Protein AF-A0A9P6XQ48-F1 (afdb_monomer_lite)

InterPro domains:
  IPR019220 Domain of unknown function DUF2135 [PF09906] (19-66)

pLDDT: mean 73.72, std 14.24, range [41.06, 90.5]

Foldseek 3Di:
DDDDDPPPDDDDDDDDPDDDFDKDWDKDFCQDDPDDDPDPWDKDWDWDWDPPPDPPIDIDIFIDTDDDNDRIDGGDMDGDD

Structure (mmCIF, N/CA/C/O backbone):
data_AF-A0A9P6XQ48-F1
#
_entry.id   AF-A0A9P6XQ48-F1
#
loop_
_atom_site.group_PDB
_atom_site.id
_atom_site.type_symbol
_atom_site.label_atom_id
_atom_site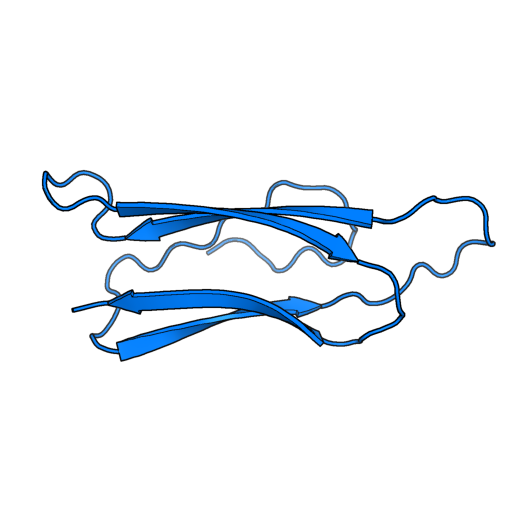.label_alt_id
_atom_site.label_comp_id
_atom_site.label_asym_id
_atom_site.label_entity_id
_atom_site.label_seq_id
_atom_site.pdbx_PDB_ins_code
_atom_site.Cartn_x
_atom_site.Cartn_y
_atom_site.Cartn_z
_atom_site.occupancy
_atom_site.B_iso_or_equiv
_atom_site.auth_seq_id
_atom_site.auth_comp_id
_atom_site.auth_asym_id
_atom_site.auth_atom_id
_atom_site.pdbx_PDB_model_num
ATOM 1 N N . MET A 1 1 ? -10.114 13.817 -2.393 1.00 53.03 1 MET A N 1
ATOM 2 C CA . MET A 1 1 ? -9.631 12.686 -3.212 1.00 53.03 1 MET A CA 1
ATOM 3 C C . MET A 1 1 ? -8.572 13.248 -4.143 1.00 53.03 1 MET A C 1
ATOM 5 O O . MET A 1 1 ? -8.841 14.292 -4.726 1.00 53.03 1 MET A O 1
ATOM 9 N N . SER A 1 2 ? -7.373 12.655 -4.187 1.00 49.59 2 SER A N 1
ATOM 10 C CA . SER A 1 2 ? -6.337 13.058 -5.151 1.00 49.59 2 SER A CA 1
ATOM 11 C C . SER A 1 2 ? -6.834 12.788 -6.571 1.00 49.59 2 SER A C 1
ATOM 13 O O . SER A 1 2 ? -7.564 11.820 -6.779 1.00 49.59 2 SER A O 1
ATOM 15 N N . GLN A 1 3 ? -6.476 13.652 -7.519 1.00 55.22 3 GLN A N 1
ATOM 16 C CA . GLN A 1 3 ? -6.695 13.386 -8.942 1.00 55.22 3 GLN A CA 1
ATOM 17 C C . GLN A 1 3 ? -5.749 12.260 -9.386 1.00 55.22 3 GLN A C 1
ATOM 19 O O . GLN A 1 3 ? -4.673 12.112 -8.807 1.00 55.22 3 GLN A O 1
ATOM 24 N N . ASP A 1 4 ? -6.182 11.457 -10.356 1.00 54.06 4 ASP A N 1
ATOM 25 C CA . ASP A 1 4 ? -5.373 10.422 -11.010 1.00 54.06 4 ASP A CA 1
ATOM 26 C C . ASP A 1 4 ? -4.287 11.120 -11.848 1.00 54.06 4 ASP A C 1
ATOM 28 O O . ASP A 1 4 ? -4.602 11.838 -12.805 1.00 54.06 4 ASP A O 1
ATOM 32 N N . PHE A 1 5 ? -3.019 11.026 -11.432 1.00 52.19 5 PHE A N 1
ATOM 33 C CA . PHE A 1 5 ? -1.911 11.723 -12.080 1.00 52.19 5 PHE A CA 1
ATOM 34 C C . PHE A 1 5 ? -1.185 10.772 -13.031 1.00 52.19 5 PHE A C 1
ATOM 36 O O . PHE A 1 5 ? -0.125 10.217 -12.745 1.00 52.19 5 PHE A O 1
ATOM 43 N N . THR A 1 6 ? -1.661 10.721 -14.273 1.00 55.09 6 THR A N 1
ATOM 44 C CA . THR A 1 6 ? -1.041 9.953 -15.370 1.00 55.09 6 THR A CA 1
ATOM 45 C C . THR A 1 6 ? 0.350 10.464 -15.803 1.00 55.09 6 THR A C 1
ATOM 47 O O . THR A 1 6 ? 0.933 9.954 -16.759 1.00 55.09 6 THR A O 1
ATOM 50 N N . GLY A 1 7 ? 0.883 11.507 -15.151 1.00 51.97 7 GLY A N 1
ATOM 51 C CA . GLY A 1 7 ? 2.142 12.184 -15.490 1.00 51.97 7 GLY A CA 1
ATOM 52 C C . GLY A 1 7 ? 3.415 11.501 -14.974 1.00 51.97 7 GLY A C 1
ATOM 53 O O . GLY A 1 7 ? 4.516 11.919 -15.332 1.00 51.97 7 GLY A O 1
ATOM 54 N N . GLY A 1 8 ? 3.289 10.451 -14.157 1.00 51.25 8 GLY A N 1
ATOM 55 C CA . GLY A 1 8 ? 4.412 9.588 -13.768 1.00 51.25 8 GLY A CA 1
ATOM 56 C C . GLY A 1 8 ? 5.356 10.148 -12.697 1.00 51.25 8 GLY A C 1
ATOM 57 O O . GLY A 1 8 ? 6.412 9.562 -12.471 1.00 51.25 8 GLY A O 1
ATOM 58 N N . TYR A 1 9 ? 4.995 11.245 -12.027 1.00 54.00 9 TYR A N 1
ATOM 59 C CA . TYR A 1 9 ? 5.766 11.808 -10.916 1.00 54.00 9 TYR A CA 1
ATOM 60 C C . TYR A 1 9 ? 4.838 12.301 -9.802 1.00 54.00 9 TYR A C 1
ATOM 62 O O . TYR A 1 9 ? 4.323 13.414 -9.858 1.00 54.00 9 TYR A O 1
ATOM 70 N N . GLY A 1 10 ? 4.658 11.482 -8.767 1.00 56.06 10 GLY A N 1
ATOM 71 C CA . GLY A 1 10 ? 4.058 11.908 -7.505 1.00 56.06 10 GLY A CA 1
ATOM 72 C C . GLY A 1 10 ? 3.753 10.729 -6.578 1.00 56.06 10 GLY A C 1
ATOM 73 O O . GLY A 1 10 ? 3.348 9.675 -7.063 1.00 56.06 10 GLY A O 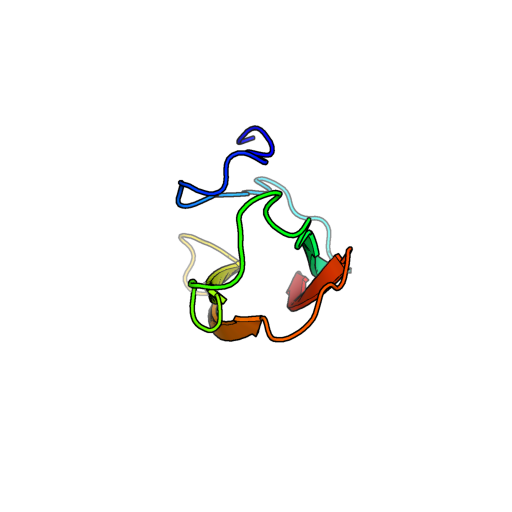1
ATOM 74 N N . PRO A 1 11 ? 3.940 10.860 -5.252 1.00 57.47 11 PRO A N 1
ATOM 75 C CA . PRO A 1 11 ? 3.289 9.960 -4.313 1.00 57.47 11 PRO A CA 1
ATOM 76 C C . PRO A 1 11 ? 1.777 10.205 -4.387 1.00 57.47 11 PRO A C 1
ATOM 78 O O . PRO A 1 11 ? 1.285 11.244 -3.949 1.00 57.47 11 PRO A O 1
ATOM 81 N N . GLU A 1 12 ? 1.039 9.264 -4.968 1.00 69.19 12 GLU A N 1
ATOM 82 C CA . GLU A 1 12 ? -0.419 9.319 -4.994 1.00 69.19 12 GLU A CA 1
ATOM 83 C C . GLU A 1 12 ? -0.983 8.793 -3.675 1.00 69.19 12 GLU A C 1
ATOM 85 O O . GLU A 1 12 ? -0.622 7.710 -3.208 1.00 69.19 12 GLU A O 1
ATOM 90 N N . GLN A 1 13 ? -1.879 9.566 -3.061 1.00 71.12 13 GLN A N 1
ATOM 91 C CA . GLN A 1 13 ? -2.565 9.152 -1.845 1.00 71.12 13 GLN A CA 1
ATOM 92 C C . GLN A 1 13 ? -4.071 9.097 -2.074 1.00 71.12 13 GLN A C 1
ATOM 94 O O . GLN A 1 13 ? -4.731 10.103 -2.351 1.00 71.12 13 GLN A O 1
ATOM 99 N N . PHE A 1 14 ? -4.622 7.906 -1.868 1.00 78.94 14 PHE A N 1
ATOM 100 C CA . PHE A 1 14 ? -6.054 7.659 -1.874 1.00 78.94 14 PHE A CA 1
ATOM 101 C C . PHE A 1 14 ? -6.510 7.339 -0.454 1.00 78.94 14 PHE A C 1
ATOM 103 O O . PHE A 1 14 ? -5.873 6.570 0.264 1.00 78.94 14 PHE A O 1
ATOM 110 N N . SER A 1 15 ? -7.616 7.948 -0.034 1.00 80.75 15 SER A N 1
ATOM 111 C CA . SER A 1 15 ? -8.215 7.694 1.271 1.00 80.75 15 SER A CA 1
ATOM 112 C C . SER A 1 15 ? -9.729 7.582 1.149 1.00 80.75 15 SER A C 1
ATOM 114 O O . SER A 1 15 ? -10.392 8.382 0.484 1.00 80.75 15 SER A O 1
ATOM 116 N N . LEU A 1 16 ? -10.278 6.566 1.810 1.00 82.69 16 LEU A N 1
ATOM 117 C CA . LEU A 1 16 ? -11.711 6.374 1.977 1.00 82.69 16 LEU A CA 1
ATOM 118 C C . LEU A 1 16 ? -12.039 6.636 3.442 1.00 82.69 16 LEU A C 1
ATOM 120 O O . LEU A 1 16 ? -11.723 5.822 4.303 1.00 82.69 16 LEU A O 1
ATOM 124 N N . ARG A 1 17 ? -12.663 7.785 3.730 1.00 78.94 17 ARG A N 1
ATOM 125 C CA . ARG A 1 17 ? -13.018 8.163 5.110 1.00 78.94 17 ARG A CA 1
ATOM 126 C C . ARG A 1 17 ? -13.999 7.170 5.740 1.00 78.94 17 ARG A C 1
ATOM 128 O O . ARG A 1 17 ? -13.842 6.821 6.900 1.00 78.94 17 ARG A O 1
ATOM 135 N N . ASN A 1 18 ? -14.962 6.705 4.945 1.00 79.69 18 ASN A N 1
ATOM 136 C CA . ASN A 1 18 ? -15.939 5.688 5.320 1.00 79.69 18 ASN A CA 1
ATOM 137 C C . ASN A 1 18 ? -15.834 4.525 4.323 1.00 79.69 18 ASN A C 1
ATOM 139 O O . ASN A 1 18 ? -16.581 4.472 3.344 1.00 79.69 18 ASN A O 1
ATOM 143 N N . ALA A 1 19 ? -14.863 3.633 4.526 1.00 81.94 19 ALA A N 1
ATOM 144 C CA . ALA A 1 19 ? -14.769 2.403 3.745 1.00 81.94 19 ALA A CA 1
ATOM 145 C C . ALA A 1 19 ? -15.897 1.442 4.160 1.00 81.94 19 ALA A C 1
ATOM 147 O O . ALA A 1 19 ? -16.158 1.264 5.348 1.00 81.94 19 ALA A O 1
ATOM 148 N N . LYS A 1 20 ? -16.593 0.855 3.183 1.00 86.38 20 LYS A N 1
ATOM 149 C CA . LYS A 1 20 ? -17.615 -0.167 3.439 1.00 86.38 20 LYS A CA 1
ATOM 150 C C . LYS A 1 20 ? -16.916 -1.499 3.742 1.00 86.38 20 LYS A C 1
ATOM 152 O O . LYS A 1 20 ? -15.863 -1.745 3.162 1.00 86.38 20 LYS A O 1
ATOM 157 N N . PRO A 1 21 ? -17.486 -2.379 4.577 1.00 86.88 21 PRO A N 1
ATOM 158 C CA . PRO A 1 21 ? -16.931 -3.714 4.761 1.00 86.88 21 PRO A CA 1
ATOM 159 C C . PRO A 1 21 ? -16.862 -4.464 3.426 1.00 86.88 21 PRO A C 1
ATOM 161 O O . PRO A 1 21 ? -17.813 -4.437 2.640 1.00 86.88 21 PRO A O 1
ATOM 164 N N . GLY A 1 22 ? -15.731 -5.106 3.146 1.00 88.56 22 GLY A N 1
ATOM 165 C CA . GLY A 1 22 ? -15.507 -5.808 1.887 1.00 88.56 22 GLY A CA 1
ATOM 166 C C . GLY A 1 22 ? -14.041 -5.945 1.494 1.00 88.56 22 GLY A C 1
ATOM 167 O O . GLY A 1 22 ? -13.132 -5.428 2.146 1.00 88.56 22 GLY A O 1
ATOM 168 N N . ARG A 1 23 ? -13.818 -6.666 0.392 1.00 88.00 23 ARG A N 1
ATOM 169 C CA . ARG A 1 23 ? -12.496 -6.831 -0.220 1.00 88.00 23 ARG A CA 1
ATOM 170 C C . ARG A 1 23 ? -12.234 -5.692 -1.194 1.00 88.00 23 ARG A C 1
ATOM 172 O O . ARG A 1 23 ? -13.013 -5.480 -2.121 1.00 88.00 23 ARG A O 1
ATOM 179 N N . TYR A 1 24 ? -11.120 -5.008 -0.994 1.00 87.44 24 TYR A N 1
ATOM 180 C CA . TYR A 1 24 ? -10.647 -3.925 -1.838 1.00 87.44 24 TYR A CA 1
ATOM 181 C C . TYR A 1 24 ? -9.459 -4.399 -2.657 1.00 87.44 24 TYR A C 1
ATOM 183 O O . TYR A 1 24 ? -8.504 -4.955 -2.112 1.00 87.44 24 TYR A O 1
ATOM 191 N N . LYS A 1 25 ? -9.529 -4.154 -3.966 1.00 88.25 25 LYS A N 1
ATOM 192 C CA . LYS A 1 25 ? -8.427 -4.360 -4.901 1.00 88.25 25 LYS A CA 1
ATOM 193 C C . LYS A 1 25 ? -7.792 -3.021 -5.221 1.00 88.25 25 LYS A C 1
ATOM 195 O O . LYS A 1 25 ? -8.498 -2.030 -5.404 1.00 88.25 25 LYS A O 1
ATOM 200 N N . VAL A 1 26 ? -6.470 -3.010 -5.274 1.00 84.56 26 VAL A N 1
ATOM 201 C CA . VAL A 1 26 ? -5.679 -1.852 -5.671 1.00 84.56 26 VAL A CA 1
ATOM 202 C C . VAL A 1 26 ? -4.962 -2.220 -6.950 1.00 84.56 26 VAL A C 1
ATOM 204 O O . VAL A 1 26 ? -4.184 -3.174 -6.989 1.00 84.56 26 VAL A O 1
ATOM 207 N N . GLU A 1 27 ? -5.259 -1.468 -7.997 1.00 83.94 27 GLU A N 1
ATOM 208 C CA . GLU A 1 27 ? -4.733 -1.674 -9.336 1.00 83.94 27 GLU A CA 1
ATOM 209 C C . GLU A 1 27 ? -3.954 -0.430 -9.753 1.00 83.94 27 GLU A C 1
ATOM 211 O O . GLU A 1 27 ? -4.366 0.694 -9.472 1.00 83.94 27 GLU A O 1
ATOM 216 N N . ALA A 1 28 ? -2.804 -0.635 -10.387 1.00 77.44 28 ALA A N 1
ATOM 217 C CA . ALA A 1 28 ? -1.997 0.433 -10.954 1.00 77.44 28 ALA A CA 1
ATOM 218 C C . ALA A 1 28 ? -2.032 0.325 -12.474 1.00 77.44 28 ALA A C 1
ATOM 220 O O . ALA A 1 28 ? -1.800 -0.754 -13.027 1.00 77.44 28 ALA A O 1
ATOM 221 N N . HIS A 1 29 ? -2.298 1.441 -13.147 1.00 73.62 29 HIS A N 1
ATOM 222 C CA . HIS A 1 29 ? -2.276 1.484 -14.600 1.00 73.62 29 HIS A CA 1
ATOM 223 C C . HIS A 1 29 ? -0.880 1.846 -15.106 1.00 73.62 29 HIS A C 1
ATOM 225 O O . HIS A 1 29 ? -0.391 2.953 -14.878 1.00 73.62 29 HIS A O 1
ATOM 231 N N . TYR A 1 30 ? -0.218 0.914 -15.795 1.00 69.94 30 TYR A N 1
ATOM 232 C CA . TYR A 1 30 ? 1.123 1.127 -16.342 1.00 69.94 30 TYR A CA 1
ATOM 233 C C . TYR A 1 30 ? 1.056 1.428 -17.845 1.00 69.94 30 TYR A C 1
ATOM 235 O O . TYR A 1 30 ? 1.437 0.635 -18.708 1.00 69.94 30 TYR A O 1
ATOM 243 N N . CYS A 1 31 ? 0.570 2.628 -18.166 1.00 62.84 31 CYS A N 1
ATOM 244 C CA . CYS A 1 31 ? 0.495 3.152 -19.530 1.00 62.84 31 CYS A CA 1
ATOM 245 C C . CYS A 1 31 ? 1.898 3.550 -20.020 1.00 62.84 31 CYS A C 1
ATOM 247 O O . CYS A 1 31 ? 2.334 4.687 -19.850 1.00 62.84 31 CYS A O 1
ATOM 249 N N . GLY A 1 32 ? 2.636 2.584 -20.576 1.00 56.78 32 GLY A N 1
ATOM 250 C CA . GLY A 1 32 ? 4.040 2.714 -20.977 1.00 56.78 32 GLY A CA 1
ATOM 251 C C . GLY A 1 32 ? 4.424 4.050 -21.638 1.00 56.78 32 GLY A C 1
ATOM 252 O O . GLY A 1 32 ? 3.735 4.584 -22.507 1.00 56.78 32 GLY A O 1
ATOM 253 N N . ARG A 1 33 ? 5.587 4.578 -21.245 1.00 53.53 33 ARG A N 1
ATOM 254 C CA . ARG A 1 33 ? 6.149 5.854 -21.712 1.00 53.53 33 ARG A CA 1
ATOM 255 C C . ARG A 1 33 ? 6.342 5.841 -23.240 1.00 53.53 33 ARG A C 1
ATOM 257 O O . ARG A 1 33 ? 6.951 4.920 -23.780 1.00 53.53 33 ARG A O 1
ATOM 264 N N . ARG A 1 34 ? 5.923 6.903 -23.944 1.00 53.38 34 ARG A N 1
ATOM 265 C CA . ARG A 1 34 ? 6.257 7.170 -25.367 1.00 53.38 34 ARG A CA 1
ATOM 266 C C . ARG A 1 34 ? 7.745 7.533 -25.591 1.00 53.38 34 ARG A C 1
ATOM 268 O O . ARG A 1 34 ? 8.069 8.208 -26.560 1.00 53.38 34 ARG A O 1
ATOM 275 N N . GLN A 1 35 ? 8.655 7.146 -24.692 1.00 50.88 35 GLN A N 1
ATOM 276 C CA . GLN A 1 35 ? 10.077 7.505 -24.750 1.00 50.88 35 GLN A CA 1
ATOM 277 C C . GLN A 1 35 ? 10.962 6.258 -24.856 1.00 50.88 35 GLN A C 1
ATOM 279 O O . GLN A 1 35 ? 10.703 5.226 -24.242 1.00 50.88 35 GLN A O 1
ATOM 284 N N . GLN A 1 36 ? 11.990 6.382 -25.689 1.00 41.06 36 GLN A N 1
ATOM 285 C CA . GLN A 1 36 ? 12.853 5.327 -26.210 1.00 41.06 36 GLN A CA 1
ATOM 286 C C . GLN A 1 36 ? 13.703 4.642 -25.117 1.00 41.06 36 GLN A C 1
ATOM 288 O O . GLN A 1 36 ? 14.607 5.249 -24.558 1.00 41.06 36 GLN A O 1
ATOM 293 N N . LEU A 1 37 ? 13.389 3.372 -24.830 1.00 50.78 37 LEU A N 1
ATOM 294 C CA . LEU A 1 37 ? 14.273 2.232 -24.491 1.00 50.78 37 LEU A CA 1
ATOM 295 C C . LEU A 1 37 ? 15.463 2.373 -23.504 1.00 50.78 37 LEU A C 1
ATOM 297 O O . LEU A 1 37 ? 16.290 1.467 -23.458 1.00 50.78 37 LEU A O 1
ATOM 301 N N . VAL A 1 38 ? 15.551 3.405 -22.656 1.00 49.44 38 VAL A N 1
ATOM 302 C CA . VAL A 1 38 ? 16.628 3.513 -21.636 1.00 49.44 38 VAL A CA 1
ATOM 303 C C . VAL A 1 38 ? 16.098 3.902 -20.250 1.00 49.44 38 VAL A C 1
ATOM 305 O O . VAL A 1 38 ? 16.610 4.793 -19.582 1.00 49.44 38 VAL A O 1
ATOM 308 N N . THR A 1 39 ? 15.052 3.234 -19.773 1.00 53.97 39 THR A N 1
ATOM 309 C CA . THR A 1 39 ? 14.676 3.295 -18.352 1.00 53.97 39 THR A CA 1
ATOM 310 C C . THR A 1 39 ? 14.545 1.876 -17.833 1.00 53.97 39 THR A C 1
ATOM 312 O O . THR A 1 39 ? 13.733 1.114 -18.349 1.00 53.97 39 THR A O 1
ATOM 315 N N . GLY A 1 40 ? 15.372 1.507 -16.850 1.00 58.94 40 GLY A N 1
ATOM 316 C CA . GLY A 1 40 ? 15.281 0.222 -16.153 1.00 58.94 40 GLY A CA 1
ATOM 317 C C . GLY A 1 40 ? 13.899 -0.018 -15.527 1.00 58.94 40 GLY A C 1
ATOM 318 O O . GLY A 1 40 ? 13.027 0.849 -15.563 1.00 58.94 40 GLY A O 1
ATOM 319 N N . ALA A 1 41 ? 13.699 -1.206 -14.945 1.00 64.25 41 ALA A N 1
ATOM 320 C CA . ALA A 1 41 ? 12.410 -1.618 -14.383 1.00 64.25 41 ALA A CA 1
ATOM 321 C C . ALA A 1 41 ? 11.813 -0.551 -13.443 1.00 64.25 41 ALA A C 1
ATOM 323 O O . ALA A 1 41 ? 12.462 -0.120 -12.485 1.00 64.25 41 ALA A O 1
ATOM 324 N N . THR A 1 42 ? 10.566 -0.143 -13.695 1.00 72.19 42 THR A N 1
ATOM 325 C CA . THR A 1 42 ? 9.845 0.787 -12.819 1.00 72.19 42 THR A CA 1
ATOM 326 C C . THR A 1 42 ? 9.536 0.077 -11.503 1.00 72.19 42 THR A C 1
ATOM 328 O O . THR A 1 42 ? 8.946 -1.001 -11.505 1.00 72.19 42 THR A O 1
ATOM 331 N N . THR A 1 43 ? 9.956 0.645 -10.373 1.00 78.19 43 THR A N 1
ATOM 332 C CA . THR A 1 43 ? 9.647 0.088 -9.047 1.00 78.19 43 THR A CA 1
ATOM 333 C C . THR A 1 43 ? 8.472 0.847 -8.450 1.00 78.19 43 THR A C 1
ATOM 335 O O . THR A 1 43 ? 8.538 2.064 -8.306 1.00 78.19 43 THR A O 1
ATOM 338 N N . LEU A 1 44 ? 7.409 0.125 -8.110 1.00 78.56 44 LEU A N 1
ATOM 339 C CA . LEU A 1 44 ? 6.239 0.636 -7.411 1.00 78.56 44 LEU A CA 1
ATOM 340 C C . LEU A 1 44 ? 6.355 0.281 -5.929 1.00 78.56 44 LEU A C 1
ATOM 342 O O . LEU A 1 44 ? 6.639 -0.867 -5.579 1.00 78.56 44 LEU A O 1
ATOM 346 N N . MET A 1 45 ? 6.148 1.280 -5.075 1.00 83.88 45 MET A N 1
ATOM 347 C CA . MET A 1 45 ? 6.095 1.142 -3.622 1.00 83.88 45 MET A CA 1
ATOM 348 C C . MET A 1 45 ? 4.739 1.653 -3.146 1.00 83.88 45 MET A C 1
ATOM 350 O O . MET A 1 45 ? 4.375 2.795 -3.417 1.00 83.88 45 MET A O 1
ATOM 354 N N . LEU A 1 46 ? 3.997 0.807 -2.443 1.00 84.00 46 LEU A N 1
ATOM 355 C CA . LEU A 1 46 ? 2.643 1.072 -1.974 1.00 84.00 46 LEU A CA 1
ATOM 356 C C . LEU A 1 46 ? 2.570 0.826 -0.470 1.00 84.00 46 LEU A C 1
ATOM 358 O O . LEU A 1 46 ? 3.099 -0.168 0.024 1.00 84.00 46 LEU A O 1
ATOM 362 N N . ARG A 1 47 ? 1.870 1.704 0.250 1.00 87.19 47 ARG A N 1
ATOM 363 C CA . ARG A 1 47 ? 1.464 1.478 1.640 1.00 87.19 47 ARG A CA 1
ATOM 364 C C . ARG A 1 47 ? -0.056 1.475 1.714 1.00 87.19 47 ARG A C 1
ATOM 366 O O . ARG A 1 47 ? -0.697 2.465 1.378 1.00 87.19 47 ARG A O 1
ATOM 373 N N . LEU A 1 48 ? -0.608 0.364 2.174 1.00 87.75 48 LEU A N 1
ATOM 374 C CA . LEU A 1 48 ? -2.026 0.172 2.431 1.00 87.75 48 LEU A CA 1
ATOM 375 C C . LEU A 1 48 ? -2.250 0.250 3.932 1.00 87.75 48 LEU A C 1
ATOM 377 O O . LEU A 1 48 ? -1.698 -0.555 4.676 1.00 87.75 48 LEU A O 1
ATOM 381 N N . THR A 1 49 ? -3.054 1.212 4.368 1.00 87.69 49 THR A N 1
ATOM 382 C CA . THR A 1 49 ? -3.361 1.405 5.784 1.00 87.69 49 THR A CA 1
ATOM 383 C C . THR A 1 49 ? -4.854 1.227 6.016 1.00 87.69 49 THR A C 1
ATOM 385 O O . THR A 1 49 ? -5.662 1.940 5.421 1.00 87.69 49 THR A O 1
ATOM 388 N N . THR A 1 50 ? -5.236 0.313 6.907 1.00 88.25 50 THR A N 1
ATOM 389 C CA . THR A 1 50 ? -6.617 0.169 7.395 1.00 88.25 50 THR A CA 1
ATOM 390 C C . THR A 1 50 ? -6.722 0.611 8.849 1.00 88.25 50 THR A C 1
ATOM 392 O O . THR A 1 50 ? -5.725 0.633 9.567 1.00 88.25 50 THR A O 1
ATOM 395 N N . HIS A 1 51 ? -7.926 1.013 9.275 1.00 87.25 51 HIS A N 1
ATOM 396 C CA . HIS A 1 51 ? -8.213 1.531 10.623 1.00 87.25 51 HIS A CA 1
ATOM 397 C C . HIS A 1 51 ? -7.233 2.622 11.101 1.00 87.25 51 HIS A C 1
ATOM 399 O O . HIS A 1 51 ? -6.804 2.627 12.260 1.00 87.25 51 HIS A O 1
ATOM 405 N N . TRP A 1 52 ? -6.872 3.535 10.194 1.00 84.88 52 TRP A N 1
ATOM 406 C CA . TRP A 1 52 ? -5.910 4.605 10.449 1.00 84.88 52 TRP A CA 1
ATOM 407 C C . TRP A 1 52 ? -6.281 5.436 11.684 1.00 84.88 52 TRP A C 1
ATOM 409 O O . TRP A 1 52 ? -7.435 5.830 11.851 1.00 84.88 52 TRP A O 1
ATOM 419 N N . GLY A 1 53 ? -5.298 5.697 12.549 1.00 84.81 53 GLY A N 1
ATOM 420 C CA . GLY A 1 53 ? -5.489 6.478 13.775 1.00 84.81 53 GLY A CA 1
ATOM 421 C C . GLY A 1 53 ? -6.196 5.731 14.912 1.00 84.81 53 GLY A C 1
ATOM 422 O O . GLY A 1 53 ? -6.561 6.353 15.906 1.00 84.81 53 GLY A O 1
ATOM 423 N N . THR A 1 54 ? -6.388 4.412 14.799 1.00 88.19 54 THR A N 1
ATOM 424 C CA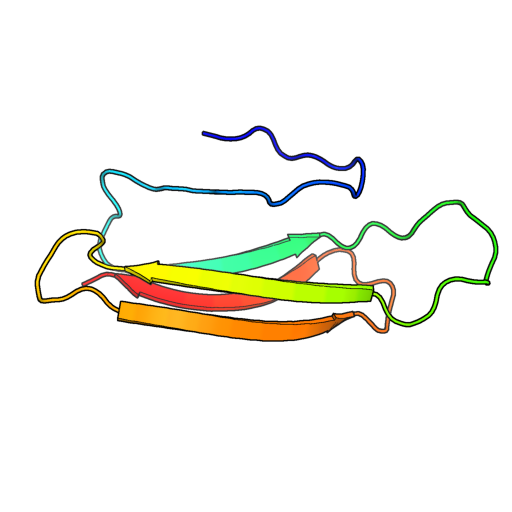 . THR A 1 54 ? -6.973 3.574 15.860 1.00 88.19 54 THR A CA 1
ATOM 425 C C . THR A 1 54 ? -5.978 2.510 16.346 1.00 88.19 54 THR A C 1
ATOM 427 O O . THR A 1 54 ? -5.051 2.163 15.612 1.00 88.19 54 THR A O 1
ATOM 430 N N . PRO A 1 55 ? -6.191 1.891 17.524 1.00 89.75 55 PRO A N 1
ATOM 431 C CA . PRO A 1 55 ? -5.378 0.755 17.979 1.00 89.75 55 PRO A CA 1
ATOM 432 C C . PRO A 1 55 ? -5.425 -0.470 17.053 1.00 89.75 55 PRO A C 1
ATOM 434 O O . PRO A 1 55 ? -4.589 -1.359 17.167 1.00 89.75 55 PRO A O 1
ATOM 437 N N . LYS A 1 56 ? -6.411 -0.538 16.147 1.00 88.25 56 LYS A N 1
ATOM 438 C CA . LYS A 1 56 ? -6.569 -1.616 15.163 1.00 88.25 56 LYS A CA 1
ATOM 439 C C . LYS A 1 56 ? -5.885 -1.307 13.828 1.00 88.25 56 LYS A C 1
ATOM 441 O O . LYS A 1 56 ? -6.116 -2.040 12.867 1.00 88.25 56 LYS A O 1
ATOM 446 N N . GLN A 1 57 ? -5.098 -0.229 13.743 1.00 90.50 57 GLN A N 1
ATOM 447 C CA . GLN A 1 57 ? -4.420 0.153 12.508 1.00 90.50 57 GLN A CA 1
ATOM 448 C C . GLN A 1 57 ? -3.562 -1.001 11.981 1.00 90.50 57 GLN A C 1
ATOM 450 O O . GLN A 1 57 ? -2.757 -1.573 12.716 1.00 90.50 57 GLN A O 1
ATOM 455 N N . LYS A 1 58 ? -3.713 -1.322 10.695 1.00 88.94 58 LYS A N 1
ATOM 456 C CA . LYS A 1 58 ? -2.854 -2.280 9.994 1.00 88.94 58 LYS A CA 1
ATOM 457 C C . LYS A 1 58 ? -2.219 -1.596 8.800 1.00 88.94 58 LYS A C 1
ATOM 459 O O . LYS A 1 58 ? -2.913 -0.955 8.018 1.00 88.94 58 LYS A O 1
ATOM 464 N N . ASP A 1 59 ? -0.909 -1.754 8.675 1.00 90.50 59 ASP A N 1
ATOM 465 C CA . ASP A 1 59 ? -0.114 -1.242 7.568 1.00 90.50 59 ASP A CA 1
ATOM 466 C C . ASP A 1 59 ? 0.462 -2.412 6.769 1.00 90.50 59 ASP A C 1
ATOM 468 O O . ASP A 1 59 ? 1.113 -3.293 7.327 1.00 90.50 59 ASP A O 1
ATOM 472 N N . GLN A 1 60 ? 0.254 -2.403 5.459 1.00 88.19 60 GLN A N 1
ATOM 473 C CA . GLN A 1 60 ? 0.830 -3.361 4.526 1.00 88.19 60 GLN A CA 1
ATOM 474 C C . GLN A 1 60 ? 1.641 -2.608 3.479 1.00 88.19 60 GLN A C 1
ATOM 476 O O . GLN A 1 60 ? 1.127 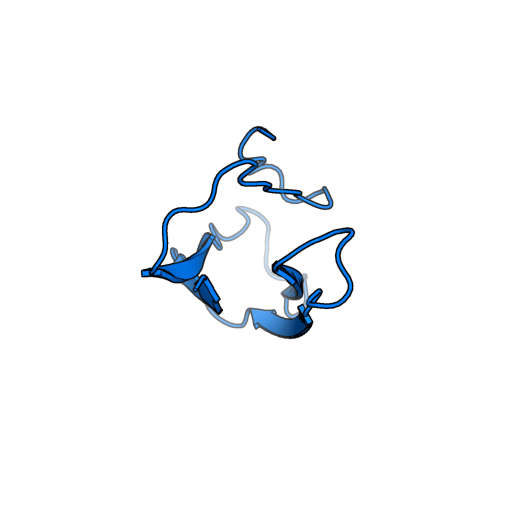-1.726 2.794 1.00 88.19 60 GLN A O 1
ATOM 481 N N . MET A 1 61 ? 2.919 -2.959 3.356 1.00 88.81 61 MET A N 1
ATOM 482 C CA . MET A 1 61 ? 3.808 -2.394 2.346 1.00 88.81 61 MET A CA 1
ATOM 483 C C . MET A 1 61 ? 3.981 -3.384 1.197 1.00 88.81 61 MET A C 1
ATOM 485 O O . MET A 1 61 ? 4.261 -4.559 1.429 1.00 88.81 61 MET A O 1
ATOM 489 N N . VAL A 1 62 ? 3.837 -2.909 -0.036 1.00 84.75 62 VAL A N 1
ATOM 490 C CA . VAL A 1 62 ? 4.076 -3.694 -1.250 1.00 84.75 62 VAL A CA 1
ATOM 491 C C . VAL A 1 62 ? 5.151 -3.001 -2.072 1.00 84.75 62 VAL A C 1
ATOM 493 O O . VAL A 1 62 ? 5.021 -1.826 -2.403 1.00 84.75 62 VAL A O 1
ATOM 496 N N . THR A 1 63 ? 6.203 -3.741 -2.416 1.00 85.38 63 THR A N 1
ATOM 497 C CA . THR A 1 63 ? 7.258 -3.283 -3.326 1.00 85.38 63 THR A CA 1
ATOM 498 C C . THR A 1 63 ? 7.313 -4.236 -4.505 1.00 85.38 63 THR A C 1
ATOM 500 O O . THR A 1 63 ? 7.566 -5.427 -4.324 1.00 85.38 63 THR A O 1
ATOM 503 N N . MET A 1 64 ? 7.100 -3.731 -5.716 1.00 81.50 64 MET A N 1
ATOM 504 C CA . MET A 1 64 ? 7.100 -4.558 -6.920 1.00 81.50 64 MET A CA 1
ATOM 505 C C . MET A 1 64 ? 7.783 -3.871 -8.094 1.00 81.50 64 MET A C 1
ATOM 507 O O . MET A 1 64 ? 7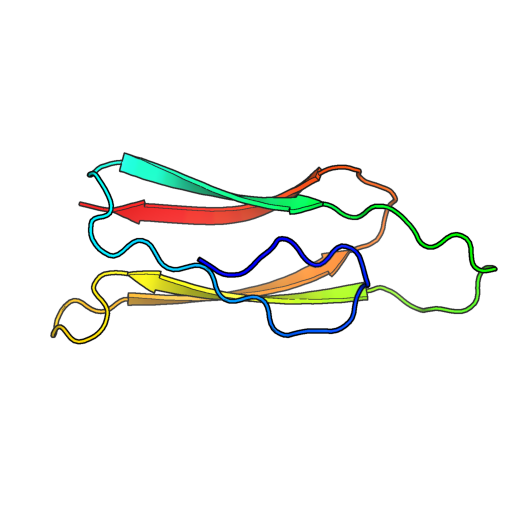.741 -2.653 -8.242 1.00 81.50 64 MET A O 1
ATOM 511 N N . ARG A 1 65 ? 8.417 -4.672 -8.951 1.00 78.31 65 ARG A N 1
ATOM 512 C CA . ARG A 1 65 ? 8.989 -4.203 -10.215 1.00 78.31 65 ARG A CA 1
ATOM 513 C C . ARG A 1 65 ? 7.995 -4.453 -11.340 1.00 78.31 65 ARG A C 1
ATOM 515 O O . ARG A 1 65 ? 7.645 -5.603 -11.594 1.00 78.31 65 ARG A O 1
ATOM 522 N N . LEU A 1 66 ? 7.592 -3.391 -12.023 1.00 75.19 66 LEU A N 1
ATOM 523 C CA . LEU A 1 66 ? 6.790 -3.440 -13.239 1.00 75.19 66 LEU A CA 1
ATOM 524 C C . LEU A 1 66 ? 7.738 -3.763 -14.402 1.00 75.19 66 LEU A C 1
ATOM 526 O O . LEU A 1 66 ? 8.693 -3.023 -14.652 1.00 75.19 66 LEU A O 1
ATOM 530 N N . LYS A 1 67 ? 7.538 -4.925 -15.033 1.00 62.66 67 LYS A N 1
ATOM 531 C CA . LYS A 1 67 ? 8.433 -5.457 -16.075 1.00 62.66 67 LYS A CA 1
ATOM 532 C C . LYS A 1 67 ? 7.856 -5.339 -17.484 1.00 62.66 67 LYS A C 1
ATOM 534 O O . LYS A 1 67 ? 8.609 -5.031 -18.399 1.00 62.66 67 LYS A O 1
ATOM 539 N N . ASP A 1 68 ? 6.548 -5.519 -17.637 1.00 57.16 68 ASP A N 1
ATOM 540 C CA . ASP A 1 68 ? 5.887 -5.584 -18.940 1.00 57.16 68 ASP A CA 1
ATOM 541 C C . ASP A 1 68 ? 4.863 -4.459 -19.112 1.00 57.16 68 ASP A C 1
ATOM 543 O O . ASP A 1 68 ? 4.326 -3.934 -18.133 1.00 57.16 68 ASP A O 1
ATOM 547 N N . ARG A 1 69 ? 4.583 -4.086 -20.370 1.00 57.16 69 ARG A N 1
ATOM 548 C CA . ARG A 1 69 ? 3.452 -3.216 -20.733 1.00 57.16 69 ARG A CA 1
ATOM 549 C C . ARG A 1 69 ? 2.145 -3.941 -20.403 1.00 57.16 69 ARG A C 1
ATOM 551 O O . ARG A 1 69 ? 1.552 -4.577 -21.266 1.00 57.16 69 ARG A O 1
ATOM 558 N N . ALA A 1 70 ? 1.720 -3.859 -19.153 1.00 57.53 70 ALA A N 1
ATOM 559 C CA . ALA A 1 70 ? 0.384 -4.227 -18.727 1.00 57.53 70 ALA A CA 1
ATOM 560 C C . ALA A 1 70 ? -0.394 -2.936 -18.473 1.00 57.53 70 ALA A C 1
ATOM 562 O O . ALA A 1 70 ? 0.048 -2.093 -17.696 1.00 57.53 70 ALA A O 1
ATOM 563 N N . GLU A 1 71 ? -1.536 -2.772 -19.136 1.00 67.06 71 GLU A N 1
ATOM 564 C CA . GLU A 1 71 ? -2.380 -1.588 -18.944 1.00 67.06 71 GLU A CA 1
ATOM 565 C C . GLU A 1 71 ? -2.876 -1.486 -17.497 1.00 67.06 71 GLU A C 1
ATOM 567 O O . GLU A 1 71 ? -2.918 -0.382 -16.969 1.00 67.06 71 GLU A O 1
ATOM 572 N N . THR A 1 72 ? -3.116 -2.623 -16.830 1.00 74.88 72 THR A N 1
ATOM 573 C CA . THR A 1 72 ? -3.559 -2.716 -15.431 1.00 74.88 72 THR A CA 1
ATOM 574 C C . THR A 1 72 ? -2.797 -3.827 -14.706 1.00 74.88 72 THR A C 1
ATOM 576 O O . THR A 1 72 ? -2.733 -4.963 -15.175 1.00 74.88 72 THR A O 1
ATOM 579 N N . VAL A 1 73 ? -2.223 -3.514 -13.544 1.00 78.62 73 VAL A N 1
ATOM 580 C CA . VAL A 1 73 ? -1.504 -4.461 -12.683 1.00 78.62 73 VAL A CA 1
ATOM 581 C C . VAL A 1 73 ? -2.160 -4.473 -11.308 1.00 78.62 73 VAL A C 1
ATOM 583 O O . VAL A 1 73 ? -2.295 -3.422 -10.689 1.00 78.62 73 VAL A O 1
ATOM 586 N N . LEU A 1 74 ? -2.537 -5.650 -10.801 1.00 82.88 74 LEU A N 1
ATOM 587 C CA . LEU A 1 74 ? -2.970 -5.800 -9.410 1.00 82.88 74 LEU A CA 1
ATOM 588 C C . LEU A 1 74 ? -1.759 -5.599 -8.491 1.00 82.88 74 LEU A C 1
ATOM 590 O O . LEU A 1 74 ? -0.806 -6.378 -8.534 1.00 82.88 74 LEU A O 1
ATOM 594 N N . VAL A 1 75 ? -1.795 -4.553 -7.668 1.00 80.06 75 VAL A N 1
ATOM 595 C CA . VAL A 1 75 ? -0.675 -4.148 -6.802 1.00 80.06 75 VAL A CA 1
ATOM 596 C C . VAL A 1 75 ? -0.946 -4.374 -5.318 1.00 80.06 75 VAL A C 1
ATOM 598 O O . VAL A 1 75 ? -0.038 -4.264 -4.498 1.00 80.06 75 VAL A O 1
ATOM 601 N N . GLY A 1 76 ? -2.177 -4.717 -4.946 1.00 84.25 76 GLY A N 1
ATOM 602 C CA . GLY A 1 76 ? -2.497 -5.100 -3.580 1.00 84.25 76 GLY A CA 1
ATOM 603 C C . GLY A 1 76 ? -3.966 -5.427 -3.381 1.00 84.25 76 GLY A C 1
ATOM 604 O O . GLY A 1 76 ? -4.831 -5.000 -4.141 1.00 84.25 76 GLY A O 1
ATOM 605 N N . GLU A 1 77 ? -4.240 -6.168 -2.316 1.00 88.44 77 GLU A N 1
ATOM 606 C CA . GLU A 1 77 ? -5.590 -6.433 -1.836 1.00 88.44 77 GLU A CA 1
ATOM 607 C C . GLU A 1 77 ? -5.614 -6.253 -0.319 1.00 88.44 77 GLU A C 1
ATOM 609 O O . GLU A 1 77 ? -4.655 -6.606 0.370 1.00 88.44 77 GLU A O 1
ATOM 614 N N . PHE A 1 78 ? -6.705 -5.700 0.206 1.00 84.25 78 PHE A N 1
ATOM 615 C CA . PHE A 1 78 ? -6.951 -5.641 1.643 1.00 84.25 78 PHE A CA 1
ATOM 616 C C . PHE A 1 78 ? -8.440 -5.806 1.939 1.00 84.25 78 PHE A C 1
ATOM 618 O O . PHE A 1 78 ? -9.299 -5.493 1.115 1.00 84.25 78 PHE A O 1
ATOM 625 N N . THR A 1 79 ? -8.750 -6.316 3.128 1.00 85.19 79 THR A N 1
ATOM 626 C CA . THR A 1 79 ? -10.133 -6.465 3.592 1.00 85.19 79 THR A CA 1
ATOM 627 C C . THR A 1 79 ? -10.423 -5.408 4.643 1.00 85.19 79 THR A C 1
ATOM 629 O O . THR A 1 79 ? -9.615 -5.186 5.547 1.00 85.19 79 THR A O 1
ATOM 632 N N . VAL A 1 80 ? -11.566 -4.747 4.497 1.00 84.75 80 VAL A N 1
ATOM 633 C CA . VAL A 1 80 ? -12.152 -3.882 5.519 1.00 84.75 80 VAL A CA 1
ATOM 634 C C . VAL A 1 80 ? -13.256 -4.683 6.196 1.00 84.75 80 VAL A C 1
ATOM 636 O O . VAL A 1 80 ? -14.134 -5.209 5.511 1.00 84.75 80 VAL A O 1
ATOM 639 N N . GLU A 1 81 ? -13.174 -4.793 7.518 1.00 79.88 81 GLU A N 1
ATOM 640 C CA . GLU A 1 81 ? -14.180 -5.417 8.388 1.00 79.88 81 GLU A CA 1
ATOM 641 C C . GLU A 1 81 ? -15.030 -4.351 9.083 1.00 79.88 81 GLU A C 1
ATOM 643 O O . GLU A 1 81 ? -14.460 -3.301 9.476 1.00 79.88 81 GLU A O 1
#

Radius of gyration: 14.71 Å; chains: 1; bounding box: 34×20×44 Å

Secondary structure (DSSP, 8-state):
-----TTS-S------TT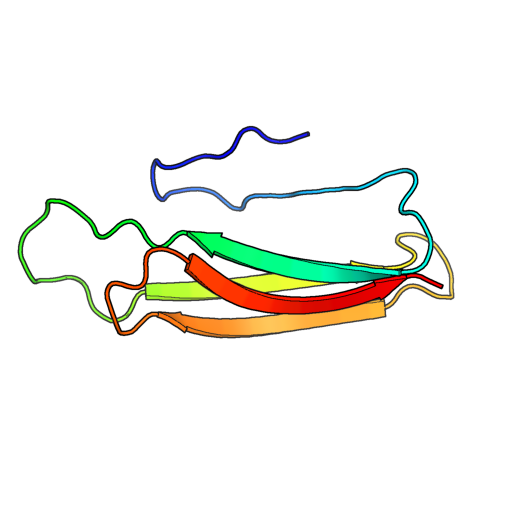PPSEEEEEEE-----SS-S---PEEEEEEEEESTTSTT-EEEEEEEEE-S--S-EEEEEEEE-

Sequence (81 aa):
MSQDFTGGYGPEQFSLRNAKPGRYKVEAHYCGRRQQLVTGATTLMLRLTTHWGTPKQKDQMVTMRLKDRAETVLVGEFTVE

Organism: NCBI:txid936053